Protein AF-A0A522EQI8-F1 (afdb_monomer_lite)

Secondary structure (DSSP, 8-state):
---HHHHTT-SEEEESSPPPHHHHHHHHHHHHTT-EEEEHHHHHHH---HHHHHHH------PPPPSEE-SSEEEEEE-SEEEEES--GGGSTTEEEEETTEEE--EEETTTEEEEEESSSEEEEEEE--HHHHHHHHHHHHHHHHHHHHHHHHHHHHHHHHTT-

Sequence (165 aa):
DISDVELNKFDAIILTKNPSQNDAIKLSSYEQSGGLIFTSETNERYNISLQSFISSLNGKYEPILAQERGRDSLSMDIKKGWTFLSETFPVYQGWTAKLNGKPVKILRADGIFTAVYATEDGKLGFEYKPTSFSIGLLISGLAFAISAGLLLYINKNKLAKFAYK

Structure (mmCIF, N/CA/C/O backbone):
data_AF-A0A522EQI8-F1
#
_entry.id   AF-A0A522EQI8-F1
#
loop_
_atom_site.group_PDB
_atom_site.id
_atom_site.type_symbol
_atom_site.label_atom_id
_atom_site.label_alt_id
_atom_site.label_comp_id
_atom_site.label_asym_id
_atom_site.label_entity_id
_atom_site.label_seq_id
_atom_site.pdbx_PDB_ins_code
_atom_site.Cartn_x
_atom_site.Cartn_y
_atom_site.Cartn_z
_atom_site.occupancy
_atom_site.B_iso_or_equiv
_atom_site.auth_seq_id
_atom_site.auth_comp_id
_atom_site.auth_asym_id
_atom_site.auth_atom_id
_atom_site.pdbx_PDB_model_num
ATOM 1 N N . ASP A 1 1 ? 20.930 -2.248 0.032 1.00 64.00 1 ASP A N 1
ATOM 2 C CA . ASP A 1 1 ? 20.877 -3.640 -0.425 1.00 64.00 1 ASP A CA 1
ATOM 3 C C . ASP A 1 1 ? 19.554 -3.833 -1.128 1.00 64.00 1 ASP A C 1
ATOM 5 O O . ASP A 1 1 ? 1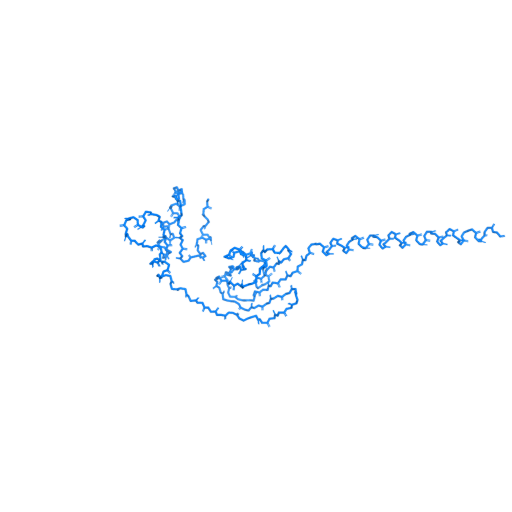8.507 -3.640 -0.514 1.00 64.00 1 ASP A O 1
ATOM 9 N N . ILE A 1 2 ? 19.615 -4.054 -2.434 1.00 72.62 2 ILE A N 1
ATOM 10 C CA . ILE A 1 2 ? 18.442 -4.230 -3.282 1.00 72.62 2 ILE A CA 1
ATOM 11 C C . ILE A 1 2 ? 18.033 -5.709 -3.231 1.00 72.62 2 ILE A C 1
ATOM 13 O O . ILE A 1 2 ? 18.860 -6.597 -3.431 1.00 72.62 2 ILE A O 1
ATOM 17 N N . SER A 1 3 ? 16.765 -5.996 -2.935 1.00 80.19 3 SER A N 1
ATOM 18 C CA . SER A 1 3 ? 16.245 -7.369 -2.905 1.00 80.19 3 SER A CA 1
ATOM 19 C C . SER A 1 3 ? 15.883 -7.854 -4.310 1.00 80.19 3 SER A C 1
ATOM 21 O O . SER A 1 3 ? 15.138 -7.175 -5.016 1.00 80.19 3 SER A O 1
ATOM 23 N N . ASP A 1 4 ? 16.308 -9.063 -4.688 1.00 78.06 4 ASP A N 1
ATOM 24 C CA . ASP A 1 4 ? 15.947 -9.680 -5.978 1.00 78.06 4 ASP A CA 1
ATOM 25 C C . ASP A 1 4 ? 14.426 -9.862 -6.118 1.00 78.06 4 ASP A C 1
ATOM 27 O O . ASP A 1 4 ? 13.841 -9.678 -7.184 1.00 78.06 4 ASP A O 1
ATOM 31 N N . VAL A 1 5 ? 13.749 -10.151 -5.001 1.00 81.12 5 VAL A N 1
ATOM 32 C CA . VAL A 1 5 ? 12.284 -10.278 -4.941 1.00 81.12 5 VAL A CA 1
ATOM 33 C C . VAL A 1 5 ? 11.596 -8.935 -5.192 1.00 81.12 5 VAL A C 1
ATOM 35 O O . VAL A 1 5 ? 10.449 -8.899 -5.634 1.00 81.12 5 VAL A O 1
ATOM 38 N N . GLU A 1 6 ? 12.263 -7.826 -4.882 1.00 84.94 6 GLU A N 1
ATOM 39 C CA . GLU A 1 6 ? 11.747 -6.481 -5.119 1.00 84.94 6 GLU A CA 1
ATOM 40 C C . GLU A 1 6 ? 12.000 -6.017 -6.555 1.00 84.94 6 GLU A C 1
ATOM 42 O O . GLU A 1 6 ? 11.086 -5.463 -7.159 1.00 84.94 6 GLU A O 1
ATOM 47 N N . LEU A 1 7 ? 13.170 -6.333 -7.123 1.00 87.00 7 LEU A N 1
ATOM 48 C CA . LEU A 1 7 ? 13.502 -6.074 -8.530 1.00 87.00 7 LEU A CA 1
ATOM 49 C C . LEU A 1 7 ? 12.473 -6.691 -9.482 1.00 87.00 7 LEU A C 1
ATOM 51 O O . LEU A 1 7 ? 11.958 -6.015 -10.367 1.00 87.00 7 LEU A O 1
ATOM 55 N N . ASN A 1 8 ? 12.082 -7.940 -9.226 1.00 86.31 8 ASN A N 1
ATOM 56 C CA . ASN A 1 8 ? 11.129 -8.683 -10.056 1.00 86.31 8 ASN A CA 1
ATOM 57 C C . ASN A 1 8 ? 9.690 -8.126 -10.045 1.00 86.31 8 ASN A C 1
ATOM 59 O O . ASN A 1 8 ? 8.807 -8.702 -10.678 1.00 86.31 8 ASN A O 1
ATOM 63 N N . LYS A 1 9 ? 9.420 -7.047 -9.299 1.00 89.44 9 LYS A N 1
ATOM 64 C CA . LYS A 1 9 ? 8.114 -6.366 -9.282 1.00 89.44 9 LYS A CA 1
ATOM 65 C C . LYS A 1 9 ? 8.008 -5.245 -10.311 1.00 89.44 9 LYS A C 1
ATOM 67 O O . LYS A 1 9 ? 6.935 -4.654 -10.429 1.00 89.44 9 LYS A O 1
ATOM 72 N N . PHE A 1 10 ? 9.104 -4.906 -10.981 1.00 89.38 10 PHE A N 1
ATOM 73 C CA . PHE A 1 10 ? 9.186 -3.766 -11.881 1.00 89.38 10 PHE A CA 1
ATOM 74 C C . PHE A 1 10 ? 9.756 -4.202 -13.227 1.00 89.38 10 PHE A C 1
ATOM 76 O O . PHE A 1 10 ? 10.711 -4.972 -13.273 1.00 89.38 10 PHE A O 1
ATOM 83 N N . ASP A 1 11 ? 9.205 -3.663 -14.311 1.00 87.44 11 ASP A N 1
ATOM 84 C CA . ASP A 1 11 ? 9.731 -3.867 -15.669 1.00 87.44 11 ASP A CA 1
ATOM 85 C C . ASP A 1 11 ? 10.897 -2.918 -15.981 1.00 87.44 11 ASP A C 1
ATOM 87 O O . ASP A 1 11 ? 11.704 -3.175 -16.873 1.00 87.44 11 ASP A O 1
ATOM 91 N N . ALA A 1 12 ? 10.985 -1.810 -15.237 1.00 89.38 12 ALA A N 1
ATOM 92 C CA . ALA A 1 12 ? 12.008 -0.795 -15.405 1.00 89.38 12 ALA A CA 1
ATOM 93 C C . ALA A 1 12 ? 12.439 -0.169 -14.075 1.00 89.38 12 ALA A C 1
ATOM 95 O O . ALA A 1 12 ? 11.627 0.032 -13.168 1.00 89.38 12 ALA A O 1
ATOM 96 N N . ILE A 1 13 ? 13.716 0.202 -13.987 1.00 89.56 13 ILE A N 1
ATOM 97 C CA . ILE A 1 13 ? 14.338 0.823 -12.817 1.00 89.56 13 ILE A CA 1
ATOM 98 C C . ILE A 1 13 ? 15.139 2.042 -13.251 1.00 89.56 13 ILE A C 1
ATOM 100 O O . ILE A 1 13 ? 15.891 2.001 -14.220 1.00 89.56 13 ILE A O 1
ATOM 104 N N . ILE A 1 14 ? 15.013 3.127 -12.490 1.00 88.56 14 ILE A N 1
ATOM 105 C CA . ILE A 1 14 ? 15.787 4.352 -12.684 1.00 88.56 14 ILE A CA 1
ATOM 106 C C . ILE A 1 14 ? 16.773 4.489 -11.525 1.00 88.56 14 ILE A C 1
ATOM 108 O O . ILE A 1 14 ? 16.372 4.622 -10.367 1.00 88.56 14 ILE A O 1
ATOM 112 N N . LEU A 1 15 ? 18.067 4.478 -11.834 1.00 88.06 15 LEU A N 1
ATOM 113 C CA . LEU A 1 15 ? 19.139 4.672 -10.866 1.00 88.06 15 LEU A CA 1
ATOM 114 C C . LEU A 1 15 ? 19.573 6.137 -10.863 1.00 88.06 15 LEU A C 1
ATOM 116 O O . LEU A 1 15 ? 20.073 6.666 -11.853 1.00 88.06 15 LEU A O 1
ATOM 120 N N . THR A 1 16 ? 19.408 6.789 -9.715 1.00 81.88 16 THR A N 1
ATOM 121 C CA . THR A 1 16 ? 19.850 8.175 -9.483 1.00 81.88 16 THR A CA 1
ATOM 122 C C . THR A 1 16 ? 21.228 8.259 -8.827 1.00 81.88 16 THR A C 1
ATOM 124 O O . THR A 1 16 ? 21.763 9.350 -8.640 1.00 81.88 16 THR A O 1
ATOM 127 N N . LYS A 1 17 ? 21.799 7.111 -8.445 1.00 82.38 17 LYS A N 1
ATOM 128 C CA . LYS A 1 17 ? 23.119 6.963 -7.827 1.00 82.38 17 LYS A CA 1
ATOM 129 C C . LYS A 1 17 ? 23.784 5.692 -8.336 1.00 82.38 17 LYS A C 1
ATOM 131 O O . LYS A 1 17 ? 23.091 4.737 -8.688 1.00 82.38 17 LYS A O 1
ATOM 136 N N . ASN A 1 18 ? 25.113 5.663 -8.285 1.00 82.94 18 ASN A N 1
ATOM 137 C CA . ASN A 1 18 ? 25.870 4.477 -8.666 1.00 82.94 18 ASN A CA 1
ATOM 138 C C . ASN A 1 18 ? 25.668 3.352 -7.634 1.00 82.94 18 ASN A C 1
ATOM 140 O O . ASN A 1 18 ? 25.814 3.598 -6.431 1.00 82.94 18 ASN A O 1
ATOM 144 N N . PRO A 1 19 ? 25.302 2.137 -8.080 1.00 84.81 19 PRO A N 1
ATOM 145 C CA . PRO A 1 19 ? 25.068 1.005 -7.193 1.00 84.81 19 PRO A CA 1
ATOM 146 C C . PRO A 1 19 ? 26.376 0.488 -6.579 1.00 84.81 19 PRO A C 1
ATOM 148 O O . PRO A 1 19 ? 27.462 0.671 -7.130 1.00 84.81 19 PRO A O 1
ATOM 151 N N . SER A 1 20 ? 26.271 -0.191 -5.433 1.00 87.69 20 SER A N 1
ATOM 152 C CA . SER A 1 20 ? 27.404 -0.926 -4.858 1.00 87.69 20 SER A CA 1
ATOM 153 C C . SER A 1 20 ? 27.804 -2.105 -5.755 1.00 87.69 20 SER A C 1
ATOM 155 O O . SER A 1 20 ? 27.018 -2.541 -6.592 1.00 87.69 20 SER A O 1
ATOM 157 N N . GLN A 1 21 ? 28.996 -2.678 -5.561 1.00 84.44 21 GLN A N 1
ATOM 158 C CA . GLN A 1 21 ? 29.451 -3.828 -6.357 1.00 84.44 21 GLN A CA 1
ATOM 159 C C . GLN A 1 21 ? 28.493 -5.031 -6.259 1.00 84.44 21 GLN A C 1
ATOM 161 O O . GLN A 1 21 ? 28.226 -5.688 -7.262 1.00 84.44 21 GLN A O 1
ATOM 166 N N . ASN A 1 22 ? 27.917 -5.275 -5.078 1.00 85.69 22 ASN A N 1
ATOM 167 C CA . ASN A 1 22 ? 26.933 -6.342 -4.878 1.00 85.69 22 ASN A CA 1
ATOM 168 C C . ASN A 1 22 ? 25.601 -6.034 -5.577 1.00 85.69 22 ASN A C 1
ATOM 170 O O . ASN A 1 22 ? 25.021 -6.912 -6.210 1.00 85.69 22 ASN A O 1
ATOM 174 N N . ASP A 1 23 ? 25.129 -4.787 -5.497 1.00 87.94 23 ASP A N 1
ATOM 175 C CA . ASP A 1 23 ? 23.900 -4.367 -6.178 1.00 87.94 23 ASP A CA 1
ATOM 176 C C . ASP A 1 23 ? 24.084 -4.364 -7.710 1.00 87.94 23 ASP A C 1
ATOM 178 O O . ASP A 1 23 ? 23.164 -4.718 -8.438 1.00 87.94 23 ASP A O 1
ATOM 182 N N . ALA A 1 24 ? 25.280 -4.042 -8.215 1.00 86.19 24 ALA A N 1
ATOM 183 C CA . ALA A 1 24 ? 25.603 -4.050 -9.644 1.00 86.19 24 ALA A CA 1
ATOM 184 C C . ALA A 1 24 ? 25.520 -5.455 -10.264 1.00 86.19 24 ALA A C 1
ATOM 186 O O . ALA A 1 24 ? 25.066 -5.600 -11.400 1.00 86.19 24 ALA A O 1
ATOM 187 N N . ILE A 1 25 ? 25.901 -6.494 -9.511 1.00 87.56 25 ILE A N 1
ATOM 188 C CA . ILE A 1 25 ? 25.755 -7.893 -9.944 1.00 87.56 25 ILE A CA 1
ATOM 189 C C . ILE A 1 25 ? 24.267 -8.251 -10.072 1.00 87.56 25 ILE A C 1
ATOM 191 O O . ILE A 1 25 ? 23.854 -8.816 -11.084 1.00 87.56 25 ILE A O 1
ATOM 195 N N . LYS A 1 26 ? 23.445 -7.869 -9.086 1.00 90.00 26 LYS A N 1
ATOM 196 C CA . LYS A 1 26 ? 21.990 -8.100 -9.111 1.00 90.00 26 LYS A CA 1
ATOM 197 C C . LYS A 1 26 ? 21.311 -7.358 -10.261 1.00 90.00 26 LYS A C 1
ATOM 199 O O . LYS A 1 26 ? 20.500 -7.934 -10.977 1.00 90.00 26 LYS A O 1
ATOM 204 N N . LEU A 1 27 ? 21.687 -6.100 -10.478 1.00 89.31 27 LEU A N 1
ATOM 205 C CA . LEU A 1 27 ? 21.179 -5.274 -11.573 1.00 89.31 27 LEU A CA 1
ATOM 206 C C . LEU A 1 27 ? 21.568 -5.846 -12.942 1.00 89.31 27 LEU A C 1
ATOM 208 O O . LEU A 1 27 ? 20.720 -5.917 -13.823 1.00 89.31 27 LEU A O 1
ATOM 212 N N . SER A 1 28 ? 22.795 -6.352 -13.094 1.00 86.94 28 SER A N 1
ATOM 213 C CA . SER A 1 28 ? 23.210 -7.069 -14.310 1.00 86.94 28 SER A CA 1
ATOM 214 C C . SER A 1 28 ? 22.346 -8.311 -14.560 1.00 86.94 28 SER A C 1
ATOM 216 O O . SER A 1 28 ? 21.932 -8.565 -15.686 1.00 86.94 28 SER A O 1
ATOM 218 N N . SER A 1 29 ? 22.035 -9.081 -13.510 1.00 88.44 29 SER A N 1
ATOM 219 C CA . SER A 1 29 ? 21.145 -10.244 -13.621 1.00 88.44 29 SER A CA 1
ATOM 220 C C . SER A 1 29 ? 19.708 -9.856 -13.984 1.00 88.44 29 SER A C 1
ATOM 222 O O . SER A 1 29 ? 19.045 -10.601 -14.700 1.00 88.44 29 SER A O 1
ATOM 224 N N . TYR A 1 30 ? 19.223 -8.721 -13.481 1.00 90.44 30 TYR A N 1
ATOM 225 C CA . TYR A 1 30 ? 17.901 -8.178 -13.794 1.00 90.44 30 TYR A CA 1
ATOM 226 C C . TYR A 1 30 ? 17.815 -7.675 -15.243 1.00 90.44 30 TYR A C 1
ATOM 228 O O . TYR A 1 30 ? 16.834 -7.934 -15.932 1.00 90.44 30 TYR A O 1
ATOM 236 N N . GLU A 1 31 ? 18.863 -7.021 -15.745 1.00 89.19 31 GLU A N 1
ATOM 237 C CA . GLU A 1 31 ? 18.939 -6.610 -17.150 1.00 89.19 31 GLU A CA 1
ATOM 238 C C . GLU A 1 31 ? 18.944 -7.829 -18.088 1.00 89.19 31 GLU A C 1
ATOM 240 O O . GLU A 1 31 ? 18.210 -7.877 -19.074 1.00 89.19 31 GLU A O 1
ATOM 245 N N . GLN A 1 32 ? 19.697 -8.876 -17.734 1.00 88.06 32 GLN A N 1
ATOM 246 C CA . GLN A 1 32 ? 19.741 -10.129 -18.496 1.00 88.06 32 GLN A CA 1
ATOM 247 C C . GLN A 1 32 ? 18.407 -10.887 -18.520 1.00 88.06 32 GLN A C 1
ATOM 249 O O . GLN A 1 32 ? 18.136 -11.599 -19.486 1.00 88.06 32 GLN A O 1
ATOM 254 N N . SER A 1 33 ? 17.568 -10.749 -17.489 1.00 87.69 33 SER A N 1
ATOM 255 C CA . SER A 1 33 ? 16.225 -11.343 -17.473 1.00 87.69 33 SER A CA 1
ATOM 256 C C . SER A 1 33 ? 15.183 -10.517 -18.239 1.00 87.69 33 SER A C 1
ATOM 258 O O . SER A 1 33 ? 14.017 -10.913 -18.289 1.00 87.69 33 SER A O 1
ATOM 260 N N . GLY A 1 34 ? 15.596 -9.413 -18.873 1.00 86.00 34 GLY A N 1
ATOM 261 C CA . GLY A 1 34 ? 14.748 -8.540 -19.684 1.00 86.00 34 GLY A CA 1
ATOM 262 C C . GLY A 1 34 ? 14.264 -7.280 -18.966 1.00 86.00 34 GLY A C 1
ATOM 263 O O . GLY A 1 34 ? 13.460 -6.541 -19.532 1.00 86.00 34 GLY A O 1
ATOM 264 N N . GLY A 1 35 ? 14.729 -7.026 -17.741 1.00 88.00 35 GLY A N 1
ATOM 265 C CA . GLY A 1 35 ? 14.456 -5.791 -17.017 1.00 88.00 35 GLY A CA 1
ATOM 266 C C . GLY A 1 35 ? 15.173 -4.589 -17.633 1.00 88.00 35 GLY A C 1
ATOM 267 O O . GLY A 1 35 ? 16.291 -4.694 -18.133 1.00 88.00 35 GLY A O 1
ATOM 268 N N . LEU A 1 36 ? 14.541 -3.420 -17.592 1.00 88.25 36 LEU A N 1
ATOM 269 C CA . LEU A 1 36 ? 15.107 -2.195 -18.154 1.00 88.25 36 LEU A CA 1
ATOM 270 C C . LEU A 1 36 ? 15.763 -1.350 -17.062 1.00 88.25 36 LEU A C 1
ATOM 272 O O . LEU A 1 36 ? 15.162 -1.088 -16.022 1.00 88.25 36 LEU A O 1
ATOM 276 N N . ILE A 1 37 ? 16.981 -0.867 -17.297 1.00 88.12 37 ILE A N 1
ATOM 277 C CA . ILE A 1 37 ? 17.680 0.008 -16.350 1.00 88.12 37 ILE A CA 1
ATOM 278 C C . ILE A 1 37 ? 18.025 1.324 -17.038 1.00 88.12 37 ILE A C 1
ATOM 280 O O . ILE A 1 37 ? 18.679 1.348 -18.076 1.00 88.12 37 ILE A O 1
ATOM 284 N N . PHE A 1 38 ? 17.622 2.431 -16.422 1.00 86.12 38 PHE A N 1
ATOM 285 C CA . PHE A 1 38 ? 18.036 3.772 -16.808 1.00 86.12 38 PHE A CA 1
ATOM 286 C C . PHE A 1 38 ? 19.011 4.337 -15.774 1.00 86.12 38 PHE A C 1
ATOM 288 O O . PHE A 1 38 ? 18.722 4.349 -14.575 1.00 86.12 38 PHE A O 1
ATOM 295 N N . THR A 1 39 ? 20.154 4.844 -16.231 1.00 82.50 39 THR A N 1
ATOM 296 C CA . THR A 1 39 ? 21.190 5.468 -15.389 1.00 82.50 39 THR A CA 1
ATOM 297 C C . THR A 1 39 ? 21.638 6.809 -15.974 1.00 82.50 39 THR A C 1
ATOM 299 O O . THR A 1 39 ? 21.481 7.061 -17.171 1.00 82.50 39 THR A O 1
ATOM 302 N N . SER A 1 40 ? 22.253 7.679 -15.166 1.00 71.06 40 SER A N 1
ATOM 303 C CA . SER A 1 40 ? 22.850 8.921 -15.691 1.00 71.06 40 SER A CA 1
ATOM 304 C C . SER A 1 40 ? 23.919 8.647 -16.758 1.00 71.06 40 SER A C 1
ATOM 306 O O . SER A 1 40 ? 23.989 9.365 -17.749 1.00 71.06 40 SER A O 1
ATOM 308 N N . GLU A 1 41 ? 24.680 7.558 -16.615 1.00 67.31 41 GLU A N 1
ATOM 309 C CA . GLU A 1 41 ? 25.686 7.131 -17.595 1.00 67.31 41 GLU A CA 1
ATOM 310 C C . GLU A 1 41 ? 25.059 6.660 -18.916 1.00 67.31 41 GLU A C 1
ATOM 312 O O . GLU A 1 41 ? 25.636 6.877 -19.980 1.00 67.31 41 GLU A O 1
ATOM 317 N N . THR A 1 42 ? 23.868 6.045 -18.890 1.00 60.59 42 THR A N 1
ATOM 318 C CA . THR A 1 42 ? 23.162 5.664 -20.128 1.00 60.59 42 THR A CA 1
ATOM 319 C C . THR A 1 42 ? 22.692 6.872 -20.935 1.00 60.59 42 THR A C 1
ATOM 321 O O . THR A 1 42 ? 22.760 6.838 -22.163 1.00 60.59 42 THR A O 1
ATOM 324 N N . ASN A 1 43 ? 22.288 7.956 -20.265 1.00 59.38 43 ASN A N 1
ATOM 325 C CA . ASN A 1 43 ? 21.950 9.214 -20.926 1.00 59.38 43 ASN A CA 1
ATOM 326 C C . ASN A 1 43 ? 23.181 9.798 -21.642 1.00 59.38 43 ASN A C 1
ATOM 328 O O . ASN A 1 43 ? 23.112 10.137 -22.817 1.00 59.38 43 ASN A O 1
ATOM 332 N N . GLU A 1 44 ? 24.337 9.824 -20.976 1.00 63.12 44 GLU A N 1
ATOM 333 C CA . GLU A 1 44 ? 25.576 10.347 -21.566 1.00 63.12 44 GLU A CA 1
ATOM 334 C C . GLU A 1 44 ? 26.137 9.454 -22.683 1.00 63.12 44 GLU A C 1
ATOM 336 O O . GLU A 1 44 ? 26.623 9.957 -23.695 1.00 63.12 44 GLU A O 1
ATOM 341 N N . ARG A 1 45 ? 26.054 8.126 -22.530 1.00 60.00 45 ARG A N 1
ATOM 342 C CA . ARG A 1 45 ? 26.623 7.161 -23.483 1.00 60.00 45 ARG A CA 1
ATOM 343 C C . ARG A 1 45 ? 25.770 6.971 -24.736 1.00 60.00 45 ARG A C 1
ATOM 345 O O . ARG A 1 45 ? 26.324 6.786 -25.816 1.00 60.00 45 ARG A O 1
ATOM 352 N N . TYR A 1 46 ? 24.445 6.974 -24.595 1.00 64.88 46 TYR A N 1
ATOM 353 C CA . TYR A 1 46 ? 23.523 6.633 -25.683 1.00 64.88 46 TYR A CA 1
ATOM 354 C C . TYR A 1 46 ? 22.621 7.795 -26.115 1.00 64.88 46 TYR A C 1
ATOM 356 O O . TYR A 1 46 ? 21.825 7.620 -27.036 1.00 64.88 46 TYR A O 1
ATOM 364 N N . ASN A 1 47 ? 22.733 8.972 -25.482 1.00 68.56 47 ASN A N 1
ATOM 365 C CA . ASN A 1 47 ? 21.863 10.132 -25.717 1.00 68.56 47 ASN A CA 1
ATOM 366 C C . ASN A 1 47 ? 20.364 9.780 -25.619 1.00 68.56 47 ASN A C 1
ATOM 368 O O . ASN A 1 47 ? 19.520 10.313 -26.343 1.00 68.56 47 ASN A O 1
ATOM 372 N N . ILE A 1 48 ? 20.035 8.821 -24.749 1.00 73.31 48 ILE A N 1
ATOM 373 C CA . ILE A 1 48 ? 18.662 8.392 -24.492 1.00 73.31 48 ILE A CA 1
ATOM 374 C C . ILE A 1 48 ? 18.112 9.299 -23.399 1.00 73.31 48 ILE A C 1
ATOM 376 O O . ILE A 1 48 ? 18.519 9.222 -22.239 1.00 73.31 48 ILE A O 1
ATOM 380 N N . SER A 1 49 ? 17.160 10.156 -23.765 1.00 80.94 49 SER A N 1
ATOM 381 C CA . SER A 1 49 ? 16.464 10.991 -22.791 1.00 80.94 49 SER A CA 1
ATOM 382 C C . SER A 1 49 ? 15.563 10.139 -21.900 1.00 80.94 49 SER A C 1
ATOM 384 O O . SER A 1 49 ? 14.967 9.155 -22.349 1.00 80.94 49 SER A O 1
ATOM 386 N N . LEU A 1 50 ? 15.380 10.559 -20.647 1.00 78.12 50 LEU A N 1
ATOM 387 C CA . LEU A 1 50 ? 14.448 9.899 -19.730 1.00 78.12 50 LEU A CA 1
ATOM 388 C C . LEU A 1 50 ? 13.025 9.842 -20.313 1.00 78.12 50 LEU A C 1
ATOM 390 O O . LEU A 1 50 ? 12.313 8.865 -20.113 1.00 78.12 50 LEU A O 1
ATOM 394 N N . GLN A 1 51 ? 12.619 10.858 -21.079 1.00 80.44 51 GLN A N 1
ATOM 395 C CA . GLN A 1 51 ? 11.312 10.879 -21.737 1.00 80.44 51 GLN A CA 1
ATOM 396 C C . GLN A 1 51 ? 11.189 9.775 -22.789 1.00 80.44 51 GLN A C 1
ATOM 398 O O . GLN A 1 51 ? 10.154 9.115 -22.856 1.00 80.44 51 GLN A O 1
ATOM 403 N N . SER A 1 52 ? 12.236 9.546 -23.586 1.00 80.38 52 SER A N 1
ATOM 404 C CA . SER A 1 52 ? 12.243 8.471 -24.585 1.00 80.38 52 SER A CA 1
ATOM 405 C C . SER A 1 52 ? 12.224 7.086 -23.934 1.00 80.38 52 SER A C 1
ATOM 407 O O . SER A 1 52 ? 11.476 6.220 -24.378 1.00 80.38 52 SER A O 1
ATOM 409 N N . PHE A 1 53 ? 12.954 6.916 -22.826 1.00 83.94 53 PHE A N 1
ATOM 410 C CA . PHE A 1 53 ? 12.923 5.701 -22.016 1.00 83.94 53 PHE A CA 1
ATOM 411 C C . PHE A 1 53 ? 11.532 5.443 -21.428 1.00 83.94 53 PHE A C 1
ATOM 413 O O . PHE A 1 53 ? 10.993 4.359 -21.585 1.00 83.94 53 PHE A O 1
ATOM 420 N N . ILE A 1 54 ? 10.900 6.443 -20.809 1.00 82.44 54 ILE A N 1
ATOM 421 C CA . ILE A 1 54 ? 9.540 6.289 -20.270 1.00 82.44 54 ILE A CA 1
ATOM 422 C C . ILE A 1 54 ? 8.540 5.984 -21.394 1.00 82.44 54 ILE A C 1
ATOM 424 O O . ILE A 1 54 ? 7.635 5.180 -21.204 1.00 82.44 54 ILE A O 1
ATOM 428 N N . SER A 1 55 ? 8.723 6.575 -22.576 1.00 81.56 55 SER A N 1
ATOM 429 C CA . SER A 1 55 ? 7.849 6.340 -23.733 1.00 81.56 55 SER A CA 1
ATOM 430 C C . SER A 1 55 ? 7.992 4.937 -24.331 1.00 81.56 55 SER A C 1
ATOM 432 O O . SER A 1 55 ? 7.080 4.489 -25.021 1.00 81.56 55 SER A O 1
ATOM 434 N N . SER A 1 56 ? 9.109 4.236 -24.094 1.00 81.75 56 SER A N 1
ATOM 435 C CA . SER A 1 56 ? 9.263 2.835 -24.508 1.00 81.75 56 SER A CA 1
ATOM 436 C C . SER A 1 56 ? 8.582 1.857 -23.546 1.00 81.75 56 SER A C 1
ATOM 438 O O . SER A 1 56 ? 8.356 0.698 -23.908 1.00 81.75 56 SER A O 1
ATOM 440 N N . LEU A 1 57 ? 8.210 2.314 -22.344 1.00 83.69 57 LEU A N 1
ATOM 441 C CA . LEU A 1 57 ? 7.454 1.520 -21.385 1.00 83.69 57 LEU A CA 1
ATOM 442 C C . LEU A 1 57 ? 6.004 1.395 -21.866 1.00 83.69 57 LEU A C 1
ATOM 444 O O . LEU A 1 57 ? 5.164 2.267 -21.649 1.00 83.69 57 LEU A O 1
ATOM 448 N N . ASN A 1 58 ? 5.698 0.272 -22.512 1.00 71.50 58 ASN A N 1
ATOM 449 C CA . ASN A 1 58 ? 4.340 -0.085 -22.918 1.00 71.50 58 ASN A CA 1
ATOM 450 C C . ASN A 1 58 ? 3.530 -0.596 -21.716 1.00 71.50 58 ASN A C 1
ATOM 452 O O . ASN A 1 58 ? 3.265 -1.792 -21.584 1.00 71.50 58 ASN A O 1
ATOM 456 N N . GLY A 1 59 ? 3.127 0.318 -20.836 1.00 71.75 59 GLY A N 1
ATOM 457 C CA . GLY A 1 59 ? 2.189 0.021 -19.758 1.00 71.75 59 GLY A CA 1
ATOM 458 C C . GLY A 1 59 ? 0.777 -0.192 -20.305 1.00 71.75 59 GLY A C 1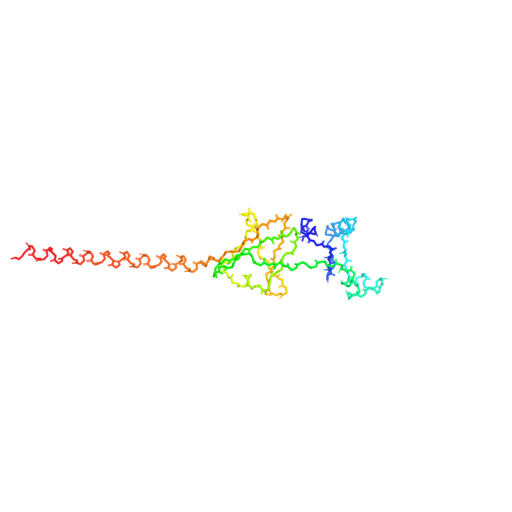
ATOM 459 O O . GLY A 1 59 ? 0.206 0.698 -20.934 1.00 71.75 59 GLY A O 1
ATOM 460 N N . LYS A 1 60 ? 0.187 -1.363 -20.053 1.00 79.00 60 LYS A N 1
ATOM 461 C CA . LYS A 1 60 ? -1.255 -1.571 -20.231 1.00 79.00 60 LYS A CA 1
ATOM 462 C C . LYS A 1 60 ? -1.954 -1.227 -18.924 1.00 79.00 60 LYS A C 1
ATOM 464 O O . LYS A 1 60 ? -1.641 -1.807 -17.889 1.00 79.00 60 LYS A O 1
ATOM 469 N N . TYR A 1 61 ? -2.901 -0.300 -18.986 1.00 82.38 61 TYR A N 1
ATOM 470 C CA . TYR A 1 61 ? -3.738 0.056 -17.848 1.00 82.38 61 TYR A CA 1
ATOM 471 C C . TYR A 1 61 ? -5.128 -0.520 -18.062 1.00 82.38 61 TYR A C 1
ATOM 473 O O . TYR A 1 61 ? -5.788 -0.212 -19.054 1.00 82.38 61 TYR A O 1
ATOM 481 N N . GLU A 1 62 ? -5.566 -1.346 -17.122 1.00 87.81 62 GLU A N 1
ATOM 482 C CA . GLU A 1 62 ? -6.927 -1.864 -17.095 1.00 87.81 62 GLU A CA 1
ATOM 483 C C . GLU A 1 62 ? -7.686 -1.158 -15.968 1.00 87.81 62 GLU A C 1
ATOM 485 O O . GLU A 1 62 ? -7.240 -1.198 -14.817 1.00 87.81 62 GLU A O 1
ATOM 490 N N . PRO A 1 63 ? -8.799 -0.460 -16.263 1.00 88.38 63 PRO A N 1
ATOM 491 C CA . PRO A 1 63 ? -9.595 0.159 -15.219 1.00 88.38 63 PRO A CA 1
ATOM 492 C C . PRO A 1 63 ? -10.219 -0.930 -14.347 1.00 88.38 63 PRO A C 1
ATOM 494 O O . PRO A 1 63 ? -10.871 -1.848 -14.844 1.00 88.38 63 PRO A O 1
ATOM 497 N N . ILE A 1 64 ? -10.043 -0.804 -13.035 1.00 88.75 64 ILE A N 1
ATOM 498 C CA . ILE A 1 64 ? -10.623 -1.721 -12.056 1.00 88.75 64 ILE A CA 1
ATOM 499 C C . ILE A 1 64 ? -11.844 -1.044 -11.443 1.00 88.75 64 ILE A C 1
ATOM 501 O O . ILE A 1 64 ? -11.784 0.109 -11.010 1.00 88.75 64 ILE A O 1
ATOM 505 N N . LEU A 1 65 ? -12.958 -1.770 -11.401 1.00 86.88 65 LEU A N 1
ATOM 506 C CA . LEU A 1 65 ? -14.173 -1.321 -10.734 1.00 86.88 65 LEU A CA 1
ATOM 507 C C . LEU A 1 65 ? -14.253 -1.938 -9.340 1.00 86.88 65 LEU A C 1
ATOM 509 O O . LEU A 1 65 ? -14.033 -3.136 -9.153 1.00 86.88 65 LEU A O 1
ATOM 513 N N . ALA A 1 66 ? -14.599 -1.108 -8.359 1.00 85.75 66 ALA A N 1
ATOM 514 C CA . ALA A 1 66 ? -14.920 -1.583 -7.024 1.00 85.75 66 ALA A CA 1
ATOM 515 C C . ALA A 1 66 ? -16.178 -2.459 -7.078 1.00 85.75 66 ALA A C 1
ATOM 517 O O . ALA A 1 66 ? -17.196 -2.044 -7.632 1.00 85.75 66 ALA A O 1
ATOM 518 N N . GLN A 1 67 ? -16.107 -3.647 -6.484 1.00 86.81 67 GLN A N 1
ATOM 519 C CA . GLN A 1 67 ? -17.245 -4.563 -6.404 1.00 86.81 67 GLN A CA 1
ATOM 520 C C . GLN A 1 67 ? -18.101 -4.266 -5.181 1.00 86.81 67 GLN A C 1
ATOM 522 O O . GLN A 1 67 ? -19.322 -4.202 -5.276 1.00 86.81 67 GLN A O 1
ATOM 527 N N . GLU A 1 68 ? -17.458 -4.040 -4.034 1.00 88.00 68 GLU A N 1
ATOM 528 C CA . GLU A 1 68 ? -18.141 -3.681 -2.796 1.00 88.00 68 GLU A CA 1
ATOM 529 C C . GLU A 1 68 ? -17.470 -2.448 -2.201 1.00 88.00 68 GLU A C 1
ATOM 531 O O . GLU A 1 68 ? -16.253 -2.410 -2.009 1.00 88.00 68 GLU A O 1
ATOM 536 N N . ARG A 1 69 ? -18.273 -1.429 -1.894 1.00 89.56 69 ARG A N 1
ATOM 537 C CA . ARG A 1 69 ? -17.813 -0.206 -1.237 1.00 89.56 69 ARG A CA 1
ATOM 538 C C . ARG A 1 69 ? -18.676 0.053 -0.010 1.00 89.56 69 ARG A C 1
ATOM 540 O O . ARG A 1 69 ? -19.820 0.487 -0.124 1.00 89.56 69 ARG A O 1
ATOM 547 N N . GLY A 1 70 ? -18.116 -0.241 1.155 1.00 89.69 70 GLY A N 1
ATOM 548 C CA . GLY A 1 70 ? -18.662 0.132 2.450 1.00 89.69 70 GLY A CA 1
ATOM 549 C C . GLY A 1 70 ? -18.148 1.497 2.906 1.00 89.69 70 GLY A C 1
ATOM 550 O O . GLY A 1 70 ? -17.396 2.180 2.210 1.00 89.69 70 GLY A O 1
ATOM 551 N N . ARG A 1 71 ? -18.545 1.900 4.117 1.00 87.00 71 ARG A N 1
ATOM 552 C CA . ARG A 1 71 ? -18.018 3.117 4.759 1.00 87.00 71 ARG A CA 1
ATOM 553 C C . ARG A 1 71 ? -16.555 2.947 5.186 1.00 87.00 71 ARG A C 1
ATOM 555 O O . ARG A 1 71 ? -15.789 3.900 5.159 1.00 87.00 71 ARG A O 1
ATOM 562 N N . ASP A 1 72 ? -16.206 1.743 5.610 1.00 92.25 72 ASP A N 1
ATO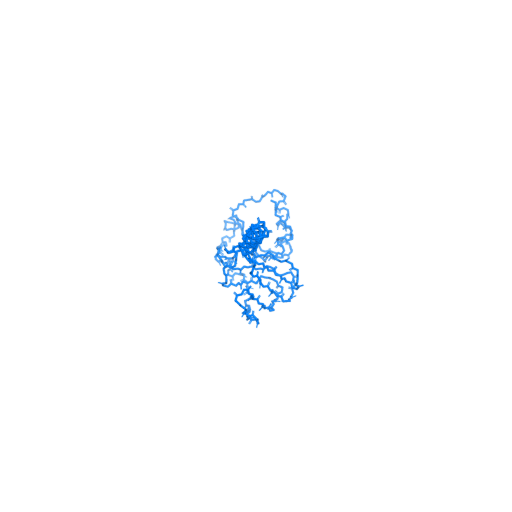M 563 C CA . ASP A 1 72 ? -14.945 1.342 6.235 1.00 92.25 72 ASP A CA 1
ATOM 564 C C . ASP A 1 72 ? -14.266 0.187 5.486 1.00 92.25 72 ASP A C 1
ATOM 566 O O . ASP A 1 72 ? -13.272 -0.365 5.951 1.00 92.25 72 ASP A O 1
ATOM 570 N N . SER A 1 73 ? -14.804 -0.198 4.330 1.00 94.56 73 SER A N 1
ATOM 571 C CA . SER A 1 73 ? -14.337 -1.342 3.558 1.00 94.56 73 SER A CA 1
ATOM 572 C C . SER A 1 73 ? -14.445 -1.094 2.060 1.00 94.56 73 SER A C 1
ATOM 574 O O . SER A 1 73 ? -15.341 -0.396 1.582 1.00 94.56 73 SER A O 1
ATOM 576 N N . LEU A 1 74 ? -13.512 -1.669 1.309 1.00 95.56 74 LEU A N 1
ATOM 577 C CA . LEU A 1 74 ? -13.486 -1.617 -0.149 1.00 95.56 74 LEU A CA 1
ATOM 578 C C . LEU A 1 74 ? -12.990 -2.961 -0.670 1.00 95.56 74 LEU A C 1
ATOM 580 O O . LEU A 1 74 ? -11.958 -3.441 -0.208 1.00 95.56 74 LEU A O 1
ATOM 584 N N . SER A 1 75 ? -13.690 -3.565 -1.623 1.00 96.12 75 SER A N 1
ATOM 585 C CA . SER A 1 75 ? -13.279 -4.831 -2.225 1.00 96.12 75 SER A CA 1
ATOM 586 C C . SER A 1 75 ? -13.374 -4.793 -3.749 1.00 96.12 75 SER A C 1
ATOM 588 O O . SER A 1 75 ? -14.256 -4.149 -4.326 1.00 96.12 75 SER A O 1
ATOM 590 N N . MET A 1 76 ? -12.421 -5.448 -4.407 1.00 96.06 76 MET A N 1
ATOM 591 C CA . MET A 1 76 ? -12.340 -5.536 -5.863 1.00 96.06 76 MET A CA 1
ATOM 592 C C . MET A 1 76 ? -11.544 -6.773 -6.280 1.00 96.06 76 MET A C 1
ATOM 594 O O . MET A 1 76 ? -10.639 -7.198 -5.558 1.00 96.06 76 MET A O 1
ATOM 598 N N . ASP A 1 77 ? -11.849 -7.315 -7.455 1.00 96.12 77 ASP A N 1
ATOM 599 C CA . ASP A 1 77 ? -10.978 -8.296 -8.097 1.00 96.12 77 ASP A CA 1
ATOM 600 C C . ASP A 1 77 ? -9.872 -7.581 -8.859 1.00 96.12 77 ASP A C 1
ATOM 602 O O . ASP A 1 77 ? -10.109 -6.608 -9.579 1.00 96.12 77 ASP A O 1
ATOM 606 N N . ILE A 1 78 ? -8.656 -8.086 -8.696 1.00 95.69 78 ILE A N 1
ATOM 607 C CA . ILE A 1 78 ? -7.461 -7.549 -9.325 1.00 95.69 78 ILE A CA 1
ATOM 608 C C . ILE A 1 78 ? -6.686 -8.647 -10.041 1.00 95.69 78 ILE A C 1
ATOM 610 O O . ILE A 1 78 ? -6.792 -9.838 -9.730 1.00 95.69 78 ILE A O 1
ATOM 614 N N . LYS A 1 79 ? -5.868 -8.216 -10.995 1.00 93.88 79 LYS A N 1
ATOM 615 C CA . LYS A 1 79 ? -4.857 -9.048 -11.637 1.00 93.88 79 LYS A CA 1
ATOM 616 C C . LYS A 1 79 ? -3.525 -8.937 -10.911 1.00 93.88 79 LYS A C 1
ATOM 618 O O . LYS A 1 79 ? -3.257 -7.947 -10.226 1.00 93.88 79 LYS A O 1
ATOM 623 N N . LYS A 1 80 ? -2.683 -9.954 -11.082 1.00 93.44 80 LYS A N 1
ATOM 624 C CA . LYS A 1 80 ? -1.282 -9.919 -10.669 1.00 93.44 80 LYS A CA 1
ATOM 625 C C . LYS A 1 80 ? -0.606 -8.657 -11.217 1.00 93.44 80 LYS A C 1
ATOM 627 O O . LYS A 1 80 ? -0.732 -8.346 -12.398 1.00 93.44 80 LYS A O 1
ATOM 632 N N . GLY A 1 81 ? 0.162 -7.981 -10.367 1.00 92.44 81 GLY A N 1
ATOM 633 C CA . GLY A 1 81 ? 0.884 -6.757 -10.704 1.00 92.44 81 GLY A CA 1
ATOM 634 C C . GLY A 1 81 ? 0.532 -5.593 -9.785 1.00 92.44 81 GLY A C 1
ATOM 635 O O . GLY A 1 81 ? 0.101 -5.774 -8.645 1.00 92.44 81 GLY A O 1
ATOM 636 N N . TRP A 1 82 ? 0.761 -4.378 -10.272 1.00 93.44 82 TRP A N 1
ATOM 637 C CA . TRP A 1 82 ? 0.481 -3.162 -9.519 1.00 93.44 82 TRP A CA 1
ATOM 638 C C . TRP A 1 82 ? -0.982 -2.757 -9.650 1.00 93.44 82 TRP A C 1
ATOM 640 O O . TRP A 1 82 ? -1.473 -2.485 -10.739 1.00 93.44 82 TRP A O 1
ATOM 650 N N . THR A 1 83 ? -1.664 -2.667 -8.512 1.00 95.00 83 THR A N 1
ATOM 651 C CA . THR A 1 83 ? -2.970 -2.020 -8.401 1.00 95.00 83 THR A CA 1
ATOM 652 C C . THR A 1 83 ? -2.780 -0.617 -7.854 1.00 95.00 83 THR A C 1
ATOM 654 O O . THR A 1 83 ? -2.170 -0.437 -6.798 1.00 95.00 83 THR A O 1
ATOM 657 N N . PHE A 1 84 ? -3.331 0.364 -8.560 1.00 94.31 84 PHE A N 1
ATOM 658 C CA . PHE A 1 84 ? -3.348 1.765 -8.164 1.00 94.31 84 PHE A CA 1
ATOM 659 C C . PHE A 1 84 ? -4.780 2.203 -7.865 1.00 94.31 84 PHE A C 1
ATOM 661 O O . PHE A 1 84 ? -5.696 1.881 -8.620 1.00 94.31 84 PHE A O 1
ATOM 668 N N . LEU A 1 85 ? -4.968 2.956 -6.784 1.00 93.62 85 LEU A N 1
ATOM 669 C CA . LEU A 1 85 ? -6.252 3.539 -6.412 1.00 93.62 85 LEU A CA 1
ATOM 670 C C . LEU A 1 85 ? -6.064 5.014 -6.077 1.00 93.62 85 LEU A C 1
ATOM 672 O O . LEU A 1 85 ? -5.154 5.377 -5.332 1.00 93.62 85 LEU A O 1
ATOM 676 N N . SER A 1 86 ? -7.008 5.843 -6.520 1.00 92.25 86 SER A N 1
ATOM 677 C CA . SER A 1 86 ? -7.083 7.267 -6.168 1.00 92.25 86 SER A CA 1
ATOM 678 C C . SER A 1 86 ? -7.437 7.527 -4.694 1.00 92.25 86 SER A C 1
ATOM 680 O O . SER A 1 86 ? -7.595 8.673 -4.285 1.00 92.25 86 SER A O 1
ATOM 682 N N . GLU A 1 87 ? -7.584 6.475 -3.890 1.00 92.19 87 GLU A N 1
ATOM 683 C CA . GLU A 1 87 ? -7.827 6.547 -2.452 1.00 92.19 87 GLU A CA 1
ATOM 684 C C . GLU A 1 87 ? -6.524 6.840 -1.692 1.00 92.19 87 GLU A C 1
ATOM 686 O O . GLU A 1 87 ? -5.438 6.422 -2.099 1.00 92.19 87 GLU A O 1
ATOM 691 N N . THR A 1 88 ? -6.615 7.509 -0.543 1.00 94.12 88 THR A N 1
ATOM 692 C CA . THR A 1 88 ? -5.455 7.963 0.251 1.00 94.12 88 THR A CA 1
ATOM 693 C C . THR A 1 88 ? -5.218 7.132 1.518 1.00 94.12 88 THR A C 1
ATOM 695 O O . THR A 1 88 ? -4.722 7.624 2.533 1.00 94.12 88 THR A O 1
ATOM 698 N N . PHE A 1 89 ? -5.541 5.835 1.479 1.00 93.12 89 PHE A N 1
ATOM 699 C CA . PHE A 1 89 ? -5.422 4.923 2.625 1.00 93.12 89 PHE A CA 1
ATOM 700 C C . PHE A 1 89 ? -4.049 4.921 3.329 1.00 93.12 89 PHE A C 1
ATOM 702 O O . PHE A 1 89 ? -4.043 4.926 4.559 1.00 93.12 89 PHE A O 1
ATOM 709 N N . PRO A 1 90 ? -2.886 4.993 2.640 1.00 91.94 90 PRO A N 1
ATOM 710 C CA . PRO A 1 90 ? -1.576 5.055 3.299 1.00 91.94 90 PRO A CA 1
ATOM 711 C C . PRO A 1 90 ? -1.343 6.289 4.185 1.00 91.94 90 PRO A C 1
ATOM 713 O O . PRO A 1 90 ? -0.335 6.354 4.899 1.00 91.94 90 PRO A O 1
ATOM 716 N N . VAL A 1 91 ? -2.186 7.318 4.066 1.00 90.50 91 VAL A N 1
ATOM 717 C CA . VAL A 1 91 ? -2.101 8.543 4.870 1.00 90.50 91 VAL A CA 1
ATOM 718 C C . VAL A 1 91 ? -2.817 8.358 6.210 1.00 90.50 91 VAL A C 1
ATOM 720 O O . VAL A 1 91 ? -2.364 8.888 7.224 1.00 90.50 91 VAL A O 1
ATOM 723 N N . TYR A 1 92 ? -3.887 7.560 6.245 1.00 87.06 92 TYR A N 1
ATOM 724 C CA . TYR A 1 92 ? -4.709 7.355 7.434 1.00 87.06 92 TYR A CA 1
ATOM 725 C C . TYR A 1 92 ? -4.347 6.053 8.152 1.00 87.06 92 TYR A C 1
ATOM 727 O O . TYR A 1 92 ? -4.502 4.952 7.624 1.00 87.06 92 TYR A O 1
ATOM 735 N N . GLN A 1 93 ? -3.894 6.170 9.400 1.00 86.38 93 GLN A N 1
ATOM 736 C CA . GLN A 1 93 ? -3.607 5.005 10.236 1.00 86.38 93 GLN A CA 1
ATOM 737 C C . GLN A 1 93 ? -4.888 4.210 10.523 1.00 86.38 93 GLN A C 1
ATOM 739 O O . GLN A 1 93 ? -5.915 4.788 10.866 1.00 86.38 93 GLN A O 1
ATOM 744 N N . GLY A 1 94 ? -4.816 2.882 10.416 1.00 90.75 94 GLY A N 1
ATOM 745 C CA . GLY A 1 94 ? -5.943 1.973 10.663 1.00 90.75 94 GLY A CA 1
ATOM 746 C C . GLY A 1 94 ? -6.441 1.241 9.418 1.00 90.75 94 GLY A C 1
ATOM 747 O O . GLY A 1 94 ? -7.130 0.234 9.558 1.00 90.75 94 GLY A O 1
ATOM 748 N N . TRP A 1 95 ? -6.069 1.677 8.211 1.00 95.00 95 TRP A N 1
ATOM 749 C CA . TRP A 1 95 ? -6.325 0.890 7.004 1.00 95.00 95 TRP A CA 1
ATOM 750 C C . TRP A 1 95 ? -5.420 -0.335 6.938 1.00 95.00 95 TRP A C 1
ATOM 752 O O . TRP A 1 95 ? -4.208 -0.261 7.143 1.00 95.00 95 TRP A O 1
ATOM 762 N N . THR A 1 96 ? -6.026 -1.466 6.606 1.00 95.94 96 THR A N 1
ATOM 763 C CA . THR A 1 96 ? -5.338 -2.727 6.339 1.00 95.94 96 THR A CA 1
ATOM 764 C C . THR A 1 96 ? -5.805 -3.278 5.002 1.00 95.94 96 THR A C 1
ATOM 766 O O . THR A 1 96 ? -6.939 -3.030 4.597 1.00 95.94 96 THR A O 1
ATOM 769 N N . ALA A 1 97 ? -4.929 -4.003 4.307 1.00 97.06 97 ALA A N 1
ATOM 770 C CA . ALA A 1 97 ? -5.244 -4.631 3.032 1.00 97.06 97 ALA A CA 1
ATOM 771 C C . ALA A 1 97 ? -4.956 -6.130 3.084 1.00 97.06 97 ALA A C 1
ATOM 773 O O . ALA A 1 97 ? -3.992 -6.577 3.715 1.00 97.06 97 ALA A O 1
ATOM 774 N N . LYS A 1 98 ? -5.798 -6.908 2.407 1.00 97.75 98 LYS A N 1
ATOM 775 C CA . LYS A 1 98 ? -5.657 -8.355 2.263 1.00 97.75 98 LYS A CA 1
ATOM 776 C C . LYS A 1 98 ? -5.905 -8.765 0.818 1.00 97.75 98 LYS A C 1
ATOM 778 O O . LYS A 1 98 ? -6.930 -8.398 0.255 1.00 97.75 98 LYS A O 1
ATOM 783 N N . LEU A 1 99 ? -5.009 -9.570 0.260 1.00 97.62 99 LEU A N 1
ATOM 784 C CA . LEU A 1 99 ? -5.189 -10.243 -1.024 1.00 97.62 99 LEU A CA 1
ATOM 785 C C . LEU A 1 99 ? -5.499 -11.713 -0.755 1.00 97.62 99 LEU A C 1
ATOM 787 O O . LEU A 1 99 ? -4.712 -12.385 -0.086 1.00 97.62 99 LEU A O 1
ATOM 791 N N . ASN A 1 100 ? -6.656 -12.201 -1.206 1.00 96.81 100 ASN A N 1
ATOM 792 C CA . ASN A 1 100 ? -7.101 -13.580 -0.956 1.00 96.81 100 ASN A CA 1
ATOM 793 C C . ASN A 1 100 ? -7.021 -13.968 0.540 1.00 96.81 100 ASN A C 1
ATOM 795 O O . ASN A 1 100 ? -6.613 -15.067 0.913 1.00 96.81 100 ASN A O 1
ATOM 799 N N . GLY A 1 101 ? -7.346 -13.018 1.425 1.00 95.94 101 GLY A N 1
ATOM 800 C CA . GLY A 1 101 ? -7.287 -13.184 2.882 1.00 95.94 101 GLY A CA 1
ATOM 801 C C . GLY A 1 101 ? -5.897 -13.021 3.516 1.00 95.94 101 GLY A C 1
ATOM 802 O O . GLY A 1 101 ? -5.813 -12.876 4.738 1.00 95.94 101 GLY A O 1
ATOM 803 N N . LYS A 1 102 ? -4.816 -12.971 2.728 1.00 96.88 102 LYS A N 1
ATOM 804 C CA . LYS A 1 102 ? -3.443 -12.783 3.223 1.00 96.88 102 LYS A CA 1
ATOM 805 C C . LYS A 1 102 ? -3.099 -11.293 3.332 1.00 96.88 102 LYS A C 1
ATOM 807 O O . LYS A 1 102 ? -3.388 -10.553 2.393 1.00 96.88 102 LYS A O 1
ATOM 812 N N . PRO A 1 103 ? -2.476 -10.828 4.431 1.00 96.69 103 PRO A N 1
ATOM 813 C CA . PRO A 1 103 ? -2.085 -9.429 4.574 1.00 96.69 103 PRO A CA 1
ATOM 814 C C . PRO A 1 103 ? -1.144 -8.975 3.456 1.00 96.69 103 PRO A C 1
ATOM 816 O O . PRO A 1 103 ? -0.156 -9.645 3.161 1.00 96.69 103 PRO A O 1
ATOM 819 N N . VAL A 1 104 ? -1.428 -7.809 2.880 1.00 96.31 104 VAL A N 1
ATOM 820 C CA . VAL A 1 104 ? -0.559 -7.151 1.899 1.00 96.31 104 VAL A CA 1
ATOM 821 C C . VAL A 1 104 ? -0.268 -5.720 2.325 1.00 96.31 104 VAL A C 1
ATOM 823 O O . VAL A 1 104 ? -1.050 -5.077 3.027 1.00 96.31 104 VAL A O 1
ATOM 826 N N . LYS A 1 105 ? 0.901 -5.220 1.925 1.00 95.19 105 LYS A N 1
ATOM 827 C CA . LYS A 1 105 ? 1.339 -3.874 2.284 1.00 95.19 105 LYS A CA 1
ATOM 828 C C . LYS A 1 105 ? 0.620 -2.844 1.418 1.00 95.19 105 LYS A C 1
ATOM 830 O O . LYS A 1 105 ? 0.645 -2.938 0.194 1.00 95.19 105 LYS A O 1
ATOM 835 N N . ILE A 1 106 ? 0.051 -1.836 2.071 1.00 95.69 106 ILE A N 1
ATOM 836 C CA . ILE A 1 106 ? -0.450 -0.628 1.420 1.00 95.69 106 ILE A CA 1
ATOM 837 C C . ILE A 1 106 ? 0.746 0.311 1.218 1.00 95.69 106 ILE A C 1
ATOM 839 O O . ILE A 1 106 ? 1.434 0.676 2.174 1.00 95.69 106 ILE A O 1
ATOM 843 N N . LEU A 1 107 ? 1.027 0.651 -0.033 1.00 94.62 107 LEU A N 1
ATOM 844 C CA . LEU A 1 107 ? 2.131 1.506 -0.454 1.00 94.62 107 LEU A CA 1
ATOM 845 C C . LEU A 1 107 ? 1.606 2.855 -0.941 1.00 94.62 107 LEU A C 1
ATOM 847 O O . LEU A 1 107 ? 0.433 2.994 -1.282 1.00 94.62 107 LEU A O 1
ATOM 851 N N . ARG A 1 108 ? 2.493 3.850 -0.964 1.00 94.12 108 ARG A N 1
ATOM 852 C CA . ARG A 1 108 ? 2.208 5.170 -1.526 1.00 94.12 108 ARG A CA 1
ATOM 853 C C . ARG A 1 108 ? 2.623 5.191 -2.986 1.00 94.12 108 ARG A C 1
ATOM 855 O O . ARG A 1 108 ? 3.779 4.902 -3.286 1.00 94.12 108 ARG A O 1
ATOM 862 N N . ALA A 1 109 ? 1.700 5.568 -3.855 1.00 90.81 109 ALA A N 1
ATOM 863 C CA . ALA A 1 109 ? 1.997 5.992 -5.213 1.00 90.81 109 ALA A CA 1
ATOM 864 C C . ALA A 1 109 ? 1.733 7.491 -5.330 1.00 90.81 109 ALA A C 1
ATOM 866 O O . ALA A 1 109 ? 0.798 8.000 -4.716 1.00 90.81 109 ALA A O 1
ATOM 867 N N . ASP A 1 110 ? 2.595 8.185 -6.074 1.00 88.19 110 ASP A N 1
ATOM 868 C CA . ASP A 1 110 ? 2.477 9.624 -6.340 1.00 88.19 110 ASP A CA 1
ATOM 869 C C . ASP A 1 110 ? 2.146 10.444 -5.067 1.00 88.19 110 ASP A C 1
ATOM 871 O O . ASP A 1 110 ? 1.165 11.174 -4.944 1.00 88.19 110 ASP A O 1
ATOM 875 N N . GLY A 1 111 ? 2.957 10.206 -4.030 1.00 88.81 111 GLY A N 1
ATOM 876 C CA . GLY A 1 111 ? 2.871 10.867 -2.728 1.00 88.81 111 GLY A CA 1
ATOM 877 C C . GLY A 1 111 ? 1.788 10.315 -1.797 1.00 88.81 111 GLY A C 1
ATOM 878 O O . GLY A 1 111 ? 2.116 9.834 -0.709 1.00 88.81 111 GLY A O 1
ATOM 879 N N . ILE A 1 112 ? 0.515 10.397 -2.193 1.00 91.56 112 ILE A N 1
ATOM 880 C CA . ILE A 1 112 ? -0.631 10.162 -1.292 1.00 91.56 112 ILE A CA 1
ATOM 881 C C . ILE A 1 112 ? -1.553 9.019 -1.711 1.00 91.56 112 ILE A C 1
ATOM 883 O O . ILE A 1 112 ? -2.314 8.533 -0.873 1.00 91.56 112 ILE A O 1
ATOM 887 N N . PHE A 1 113 ? -1.501 8.589 -2.969 1.00 95.75 113 PHE A N 1
ATOM 888 C CA . PHE A 1 113 ? -2.409 7.575 -3.487 1.00 95.75 113 PHE A CA 1
ATOM 889 C C . PHE A 1 113 ? -2.011 6.175 -3.044 1.00 95.75 113 PHE A C 1
ATOM 891 O O . PHE A 1 113 ? -0.882 5.910 -2.620 1.00 95.75 113 PHE A O 1
ATOM 898 N N . THR A 1 114 ? -2.965 5.261 -3.141 1.00 95.75 114 THR A N 1
ATOM 899 C CA . THR A 1 114 ? -2.786 3.884 -2.705 1.00 95.75 114 THR A CA 1
ATOM 900 C C . THR A 1 114 ? -2.222 3.048 -3.840 1.00 95.75 114 THR A C 1
ATOM 902 O O . THR A 1 114 ? -2.780 3.003 -4.934 1.00 95.75 114 THR A O 1
ATOM 905 N N . ALA A 1 115 ? -1.155 2.316 -3.546 1.00 95.81 115 ALA A N 1
ATOM 906 C CA . ALA A 1 115 ? -0.658 1.244 -4.389 1.00 95.81 115 ALA A CA 1
ATOM 907 C C . ALA A 1 115 ? -0.565 -0.063 -3.607 1.00 95.81 115 ALA A C 1
ATOM 909 O O . ALA A 1 115 ? -0.196 -0.085 -2.432 1.00 95.81 115 ALA A O 1
ATOM 910 N N . VAL A 1 116 ? -0.870 -1.169 -4.274 1.00 96.31 116 VAL A N 1
ATOM 911 C CA . VAL A 1 116 ? -0.675 -2.522 -3.752 1.00 96.31 116 VAL A CA 1
ATOM 912 C C . VAL A 1 116 ? -0.053 -3.363 -4.856 1.00 96.31 116 VAL A C 1
ATOM 914 O O . VAL A 1 116 ? -0.518 -3.340 -5.992 1.00 96.31 116 VAL A O 1
ATOM 917 N N . TYR A 1 117 ? 0.996 -4.111 -4.519 1.00 95.44 117 TYR A N 1
ATOM 918 C CA . TYR A 1 117 ? 1.550 -5.115 -5.419 1.00 95.44 117 TYR A CA 1
ATOM 919 C C . TYR A 1 117 ? 0.914 -6.471 -5.130 1.00 95.44 117 TYR A C 1
ATOM 921 O O . TYR A 1 117 ? 1.041 -6.999 -4.021 1.00 95.44 117 TYR A O 1
ATOM 929 N N . ALA A 1 118 ? 0.254 -7.034 -6.132 1.00 94.75 118 ALA A N 1
ATOM 930 C CA . ALA A 1 118 ? -0.369 -8.340 -6.080 1.00 94.75 118 ALA A CA 1
ATOM 931 C C . ALA A 1 118 ? 0.537 -9.386 -6.724 1.00 94.75 118 ALA A C 1
ATOM 933 O O . ALA A 1 118 ? 0.912 -9.283 -7.890 1.00 94.75 118 ALA A O 1
ATOM 934 N N . THR A 1 119 ? 0.888 -10.416 -5.960 1.00 92.69 119 THR A N 1
ATOM 935 C CA . THR A 1 119 ? 1.713 -11.530 -6.450 1.00 92.69 119 THR A CA 1
ATOM 936 C C . THR A 1 119 ? 0.926 -12.520 -7.309 1.00 92.69 119 THR A C 1
ATOM 938 O O . THR A 1 119 ? 1.529 -13.300 -8.043 1.00 92.69 119 THR A O 1
ATOM 941 N N . GLU A 1 120 ? -0.401 -12.481 -7.217 1.00 94.94 120 GLU A N 1
ATOM 942 C CA . GLU A 1 120 ? -1.360 -13.375 -7.863 1.00 94.94 120 GLU A CA 1
ATOM 943 C C . GLU A 1 120 ? -2.671 -12.625 -8.143 1.00 94.94 120 GLU A C 1
ATOM 945 O O . GLU A 1 120 ? -2.921 -11.572 -7.551 1.00 94.94 120 GLU A O 1
ATOM 950 N N . ASP A 1 121 ? -3.497 -13.171 -9.034 1.00 96.06 121 ASP A N 1
ATOM 951 C CA . ASP A 1 121 ? -4.867 -12.703 -9.249 1.00 96.06 121 ASP A CA 1
ATOM 952 C C . ASP A 1 121 ? -5.728 -12.968 -8.002 1.00 96.06 121 ASP A C 1
ATOM 954 O O . ASP A 1 121 ? -5.504 -13.929 -7.255 1.00 96.06 121 ASP A O 1
ATOM 958 N N . GLY A 1 122 ? -6.764 -12.156 -7.803 1.00 95.75 122 GLY A N 1
ATOM 959 C CA . GLY A 1 122 ? -7.802 -12.465 -6.824 1.00 95.75 122 GLY A CA 1
ATOM 960 C C . GLY A 1 122 ? -8.458 -11.249 -6.193 1.00 95.75 122 GLY A C 1
ATOM 961 O O . GLY A 1 122 ? -8.394 -10.142 -6.724 1.00 95.75 122 GLY A O 1
ATOM 962 N N . LYS A 1 123 ? -9.091 -11.471 -5.037 1.00 96.88 123 LYS A N 1
ATOM 963 C CA . LYS A 1 123 ? -9.878 -10.449 -4.342 1.00 96.88 123 LYS A CA 1
ATOM 964 C C . LYS A 1 123 ? -8.983 -9.640 -3.409 1.00 96.88 123 LYS A C 1
ATOM 966 O O . LYS A 1 123 ? -8.470 -10.164 -2.412 1.00 96.88 123 LYS A O 1
ATOM 971 N N . LEU A 1 124 ? -8.824 -8.357 -3.717 1.00 97.50 124 LEU A N 1
ATOM 972 C CA . LEU A 1 124 ? -8.186 -7.372 -2.854 1.00 97.50 124 LEU A CA 1
ATOM 973 C C . LEU A 1 124 ? -9.254 -6.687 -2.003 1.00 97.50 124 LEU A C 1
ATOM 975 O O . LEU A 1 124 ? -10.186 -6.073 -2.519 1.00 97.50 124 LEU A O 1
ATOM 979 N N . GLY A 1 125 ? -9.110 -6.802 -0.687 1.00 96.94 125 GLY A N 1
ATOM 980 C CA . GLY A 1 125 ? -9.977 -6.162 0.293 1.00 96.94 125 GLY A CA 1
ATOM 981 C C . GLY A 1 125 ? -9.205 -5.180 1.160 1.00 96.94 125 GLY A C 1
ATOM 982 O O . GLY A 1 125 ? -8.120 -5.496 1.648 1.00 96.94 125 GLY A O 1
ATOM 983 N N . PHE A 1 126 ? -9.796 -4.018 1.394 1.00 97.00 126 PHE A N 1
ATOM 984 C CA . PHE A 1 126 ? -9.356 -3.018 2.352 1.00 97.00 126 PHE A CA 1
ATOM 985 C C . PHE A 1 126 ? -10.362 -2.927 3.490 1.00 97.00 126 PHE A C 1
ATOM 987 O O . PHE A 1 126 ? -11.570 -2.990 3.262 1.00 97.00 126 PHE A O 1
ATOM 994 N N . GLU A 1 127 ? -9.860 -2.754 4.706 1.00 95.75 127 GLU A N 1
ATOM 995 C CA . GLU A 1 127 ? -10.674 -2.616 5.910 1.00 95.75 127 GLU A CA 1
ATOM 996 C C . GLU A 1 127 ? -10.050 -1.579 6.846 1.00 95.75 127 GLU A C 1
ATOM 998 O O . GLU A 1 127 ? -8.844 -1.620 7.120 1.00 95.75 127 GLU A O 1
ATOM 1003 N N . TYR A 1 128 ? -10.877 -0.663 7.344 1.00 94.38 128 TYR A N 1
ATOM 1004 C CA . TYR A 1 128 ? -10.486 0.391 8.264 1.00 94.38 128 TYR A CA 1
ATOM 1005 C C . TYR A 1 128 ? -10.801 0.010 9.711 1.00 94.38 128 TYR A C 1
ATOM 1007 O O . TYR A 1 128 ? -11.955 -0.094 10.120 1.00 94.38 128 TYR A O 1
ATOM 1015 N N . LYS A 1 129 ? -9.748 -0.158 10.511 1.00 89.94 129 LYS A N 1
ATOM 1016 C CA . LYS A 1 129 ? -9.810 -0.476 11.940 1.00 89.94 129 LYS A CA 1
ATOM 1017 C C . LYS A 1 129 ? -8.999 0.549 12.736 1.00 89.94 129 LYS A C 1
ATOM 1019 O O . LYS A 1 129 ? -7.816 0.322 13.003 1.00 89.94 129 LYS A O 1
ATOM 1024 N N . PRO A 1 130 ? -9.600 1.693 13.114 1.00 87.81 130 PRO A N 1
ATOM 1025 C CA . PRO A 1 130 ? -8.899 2.726 13.863 1.00 87.81 130 PRO A CA 1
ATOM 1026 C C . PRO A 1 130 ? -8.564 2.236 15.272 1.00 87.81 130 PRO A C 1
ATOM 1028 O O . PRO A 1 130 ? -9.446 1.871 16.051 1.00 87.81 130 PRO A O 1
ATOM 1031 N N . THR A 1 131 ? -7.287 2.299 15.638 1.00 84.38 131 THR A N 1
ATOM 1032 C CA . THR A 1 131 ? -6.810 1.932 16.981 1.00 84.38 131 THR A CA 1
ATOM 1033 C C . THR A 1 131 ? -7.458 2.784 18.074 1.00 84.38 131 THR A C 1
ATOM 1035 O O . THR A 1 131 ? -7.791 2.273 19.144 1.00 84.38 131 THR A O 1
ATOM 1038 N N . SER A 1 132 ? -7.720 4.064 17.789 1.00 86.25 132 SER A N 1
ATOM 1039 C CA . SER A 1 132 ? -8.378 4.997 18.709 1.00 86.25 132 SER A CA 1
ATOM 1040 C C . SER A 1 132 ? -9.779 4.552 19.124 1.00 86.25 132 SER A C 1
ATOM 1042 O O . SER A 1 132 ? -10.175 4.808 20.258 1.00 86.25 132 SER A O 1
ATOM 1044 N N . PHE A 1 133 ? -10.522 3.865 18.249 1.00 87.50 133 PHE A N 1
ATOM 1045 C CA . PHE A 1 133 ? -11.861 3.380 18.587 1.00 87.50 133 PHE A CA 1
ATOM 1046 C C . PHE A 1 133 ? -11.798 2.284 19.654 1.00 87.50 133 PHE A C 1
ATOM 1048 O O . PHE A 1 133 ? -12.504 2.360 20.658 1.00 87.50 133 PHE A O 1
ATOM 1055 N N . SER A 1 134 ? -10.892 1.317 19.492 1.00 87.62 134 SER A N 1
ATOM 1056 C CA . SER A 1 134 ? -10.675 0.253 20.478 1.00 87.62 134 SER A CA 1
ATOM 1057 C C . SER A 1 134 ? -10.207 0.803 21.828 1.00 87.62 134 SER A C 1
ATOM 1059 O O . SER A 1 134 ? -10.666 0.349 22.874 1.00 87.62 134 SER A O 1
ATOM 1061 N N . ILE A 1 135 ? -9.330 1.814 21.814 1.00 92.38 135 ILE A N 1
ATOM 1062 C CA . ILE A 1 135 ? -8.867 2.491 23.035 1.00 92.38 135 ILE A CA 1
ATOM 1063 C C . ILE A 1 135 ? -10.026 3.228 23.717 1.00 92.38 135 ILE A C 1
ATOM 1065 O O . ILE A 1 135 ? -10.216 3.090 24.924 1.00 92.38 135 ILE A O 1
ATOM 1069 N N . GLY A 1 136 ? -10.827 3.975 22.952 1.00 94.19 136 GLY A N 1
ATOM 1070 C CA . GLY A 1 136 ? -11.993 4.688 23.471 1.00 94.19 136 GLY A CA 1
ATOM 1071 C C . GLY A 1 136 ? -13.005 3.744 24.117 1.00 94.19 136 GLY A C 1
ATOM 1072 O O . GLY A 1 136 ? -13.440 3.992 25.238 1.00 94.19 136 GLY A O 1
ATOM 1073 N N . LEU A 1 137 ? -13.304 2.618 23.463 1.00 95.00 137 LEU A N 1
ATOM 1074 C CA . LEU A 1 137 ? -14.213 1.601 23.991 1.00 95.00 137 LEU A CA 1
ATOM 1075 C C . LEU A 1 137 ? -13.725 1.026 25.330 1.00 95.00 137 LEU A C 1
ATOM 1077 O O . LEU A 1 137 ? -14.523 0.852 26.251 1.00 95.00 137 LEU A O 1
ATOM 1081 N N . LEU A 1 138 ? -12.419 0.778 25.461 1.00 96.81 138 LEU A N 1
ATOM 1082 C CA . LEU A 1 138 ? -11.817 0.297 26.705 1.00 96.81 138 LEU A CA 1
ATOM 1083 C C . LEU A 1 138 ? -11.952 1.332 27.830 1.00 96.81 138 LEU A C 1
ATOM 1085 O O . LEU A 1 138 ? -12.386 0.988 28.929 1.00 96.81 138 LEU A O 1
ATOM 1089 N N . ILE A 1 139 ? -11.635 2.602 27.553 1.00 97.62 139 ILE A N 1
ATOM 1090 C CA . ILE A 1 139 ? -11.761 3.693 28.532 1.00 97.62 139 ILE A CA 1
ATOM 1091 C C . ILE A 1 139 ? -13.222 3.858 28.968 1.00 97.62 139 ILE A C 1
ATOM 1093 O O . ILE A 1 139 ? -13.500 3.932 30.166 1.00 97.62 139 ILE A O 1
ATOM 1097 N N . SER A 1 140 ? -14.164 3.868 28.020 1.00 97.56 140 SER A N 1
ATOM 1098 C CA . SER A 1 140 ? -15.597 3.955 28.314 1.00 97.56 140 SER A CA 1
ATOM 1099 C C . SER A 1 140 ? -16.085 2.770 29.148 1.00 97.56 140 SER A C 1
ATOM 1101 O O . SER A 1 140 ? -16.841 2.970 30.098 1.00 97.56 140 SER A O 1
ATOM 1103 N N . GLY A 1 141 ? -15.621 1.554 28.848 1.00 97.69 141 GLY A N 1
ATOM 1104 C CA . GLY A 1 141 ? -15.940 0.359 29.629 1.00 97.69 141 GLY A CA 1
ATOM 1105 C C . GLY A 1 141 ? -15.444 0.447 31.074 1.00 97.69 141 GLY A C 1
ATOM 1106 O O . GLY A 1 141 ? -16.198 0.154 32.002 1.00 97.69 141 GLY A O 1
ATOM 1107 N N . LEU A 1 142 ? -14.20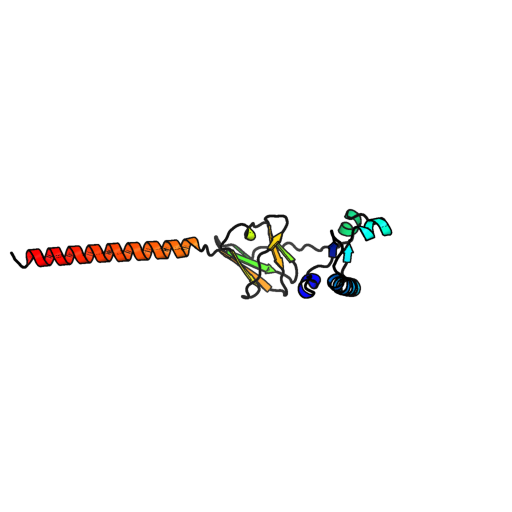9 0.916 31.283 1.00 98.19 142 LEU A N 1
ATOM 1108 C CA . LEU A 1 142 ? -13.653 1.126 32.624 1.00 98.19 142 LEU A CA 1
ATOM 1109 C C . LEU A 1 142 ? -14.415 2.205 33.398 1.00 98.19 142 LEU A C 1
ATOM 1111 O O . LEU A 1 142 ? -14.766 1.993 34.558 1.00 98.19 142 LEU A O 1
ATOM 1115 N N . ALA A 1 143 ? -14.710 3.338 32.758 1.00 97.94 143 ALA A N 1
ATOM 1116 C CA . ALA A 1 143 ? -15.478 4.415 33.374 1.00 97.94 143 ALA A CA 1
ATOM 1117 C C . ALA A 1 143 ? -16.868 3.927 33.805 1.00 97.94 143 ALA A C 1
ATOM 1119 O O . ALA A 1 143 ? -17.275 4.145 34.945 1.00 97.94 143 ALA A O 1
ATOM 1120 N N . PHE A 1 144 ? -17.559 3.192 32.928 1.00 98.00 144 PHE A N 1
ATOM 1121 C CA . PHE A 1 144 ? -18.861 2.607 33.231 1.00 98.00 144 PHE A CA 1
ATOM 1122 C C . PHE A 1 144 ? -18.797 1.632 34.413 1.00 98.00 144 PHE A C 1
ATOM 1124 O O . PHE A 1 144 ? -19.616 1.725 35.327 1.00 98.00 144 PHE A O 1
ATOM 1131 N N . ALA A 1 145 ? -17.802 0.740 34.444 1.00 97.81 145 ALA A N 1
ATOM 1132 C CA . ALA A 1 145 ? -17.619 -0.210 35.539 1.00 97.81 145 ALA A CA 1
ATOM 1133 C C . ALA A 1 145 ? -17.372 0.491 36.886 1.00 97.81 145 ALA A C 1
ATOM 1135 O O . ALA A 1 145 ? -17.968 0.113 37.897 1.00 97.81 145 ALA A O 1
ATOM 1136 N N . ILE A 1 146 ? -16.549 1.547 36.902 1.00 97.81 146 ILE A N 1
ATOM 1137 C CA . ILE A 1 146 ? -16.286 2.349 38.105 1.00 97.81 146 ILE A CA 1
ATOM 1138 C C . ILE A 1 146 ? -17.564 3.057 38.568 1.00 97.81 146 ILE A C 1
ATOM 1140 O O . ILE A 1 146 ? -17.924 2.964 39.743 1.00 97.81 146 ILE A O 1
ATOM 1144 N N . SER A 1 147 ? -18.282 3.729 37.664 1.00 96.88 147 SER A N 1
ATOM 1145 C CA . SER A 1 147 ? -19.533 4.420 37.997 1.00 96.88 147 SER A CA 1
ATOM 1146 C C . SER A 1 147 ? -20.601 3.458 38.522 1.00 96.88 147 SER A C 1
ATOM 1148 O O . SER A 1 147 ? -21.237 3.746 39.536 1.00 96.88 147 SER A O 1
ATOM 1150 N N . ALA A 1 148 ? -20.764 2.292 37.892 1.00 96.75 148 ALA A N 1
ATOM 1151 C CA . ALA A 1 148 ? -21.680 1.255 38.357 1.00 96.75 148 ALA A CA 1
ATOM 1152 C C . ALA A 1 148 ? -21.275 0.718 39.741 1.00 96.75 148 ALA A C 1
ATOM 1154 O O . ALA A 1 148 ? -22.121 0.603 40.630 1.00 96.75 148 ALA A O 1
ATOM 1155 N N . GLY A 1 149 ? -19.981 0.459 39.960 1.00 96.62 149 GLY A N 1
ATOM 1156 C CA . GLY A 1 149 ? -19.447 0.028 41.254 1.00 96.62 149 GLY A CA 1
ATOM 1157 C C . GLY A 1 149 ? -19.709 1.040 42.372 1.00 96.62 149 GLY A C 1
ATOM 1158 O O . GLY A 1 149 ? -20.168 0.662 43.452 1.00 96.62 149 GLY A O 1
ATOM 1159 N N . LEU A 1 150 ? -19.500 2.333 42.101 1.00 95.94 150 LEU A N 1
ATOM 1160 C CA . LEU A 1 150 ? -19.787 3.417 43.044 1.00 95.94 150 LEU A CA 1
ATOM 1161 C C . LEU A 1 150 ? -21.281 3.515 43.376 1.00 95.94 150 LEU A C 1
ATOM 1163 O O . LEU A 1 150 ? -21.638 3.628 44.549 1.00 95.94 150 LEU A O 1
ATOM 1167 N N . LEU A 1 151 ? -22.165 3.424 42.378 1.00 95.25 151 LEU A N 1
ATOM 1168 C CA . LEU A 1 151 ? -23.615 3.448 42.601 1.00 95.25 151 LEU A CA 1
ATOM 1169 C C . LEU A 1 151 ? -24.082 2.271 43.469 1.00 95.25 151 LEU A C 1
ATOM 1171 O O . LEU A 1 151 ? -24.860 2.463 44.408 1.00 95.25 151 LEU A O 1
ATOM 1175 N N . LEU A 1 152 ? -23.574 1.063 43.207 1.00 94.00 152 LEU A N 1
ATOM 1176 C CA . LEU A 1 152 ? -23.873 -0.123 44.014 1.00 94.00 152 LEU A CA 1
ATOM 1177 C C . LEU A 1 152 ? -23.353 0.017 45.452 1.00 94.00 152 LEU A C 1
ATOM 1179 O O . LEU A 1 152 ? -24.060 -0.337 46.399 1.00 94.00 152 LEU A O 1
ATOM 1183 N N . TYR A 1 153 ? -22.150 0.567 45.628 1.00 93.38 153 TYR A N 1
ATOM 1184 C CA . TYR A 1 153 ? -21.564 0.829 46.942 1.00 93.38 153 TYR A CA 1
ATOM 1185 C C . TYR A 1 153 ? -22.399 1.828 47.759 1.00 93.38 153 TYR A C 1
ATOM 1187 O O . TYR A 1 153 ? -22.733 1.568 48.918 1.00 93.38 153 TYR A O 1
ATOM 1195 N N . ILE A 1 154 ? -22.811 2.942 47.144 1.00 92.50 154 ILE A N 1
ATOM 1196 C CA . ILE A 1 154 ? -23.642 3.965 47.795 1.00 92.50 154 ILE A CA 1
ATOM 1197 C C . ILE A 1 154 ? -25.006 3.390 48.200 1.00 92.50 154 ILE A C 1
ATOM 1199 O O . ILE A 1 154 ? -25.470 3.633 49.319 1.00 92.50 154 ILE A O 1
ATOM 1203 N N . ASN A 1 155 ? -25.645 2.605 47.328 1.00 83.75 155 ASN A N 1
ATOM 1204 C CA . ASN A 1 155 ? -26.949 2.007 47.621 1.00 83.75 155 ASN A CA 1
ATOM 1205 C C . ASN A 1 155 ? -26.887 0.978 48.758 1.00 83.75 155 ASN A C 1
ATOM 1207 O O . ASN A 1 155 ? -27.769 0.981 49.620 1.00 83.75 155 ASN A O 1
ATOM 1211 N N . LYS A 1 156 ? -25.825 0.161 48.835 1.00 81.75 156 LYS A N 1
ATOM 1212 C CA . LYS A 1 156 ? -25.603 -0.744 49.977 1.00 81.75 156 LYS A CA 1
ATOM 1213 C C . LYS A 1 156 ? -25.490 0.018 51.301 1.00 81.75 156 LYS A C 1
ATOM 1215 O O . LYS A 1 156 ? -26.145 -0.347 52.275 1.00 81.75 156 LYS A O 1
ATOM 1220 N N . ASN A 1 157 ? -24.726 1.110 51.328 1.00 73.75 157 ASN A N 1
ATOM 1221 C CA . ASN A 1 157 ? -24.543 1.909 52.543 1.00 73.75 157 ASN A CA 1
ATOM 1222 C C . ASN A 1 157 ? -25.821 2.641 52.986 1.00 73.75 157 ASN A C 1
ATOM 1224 O O . ASN A 1 157 ? -26.040 2.816 54.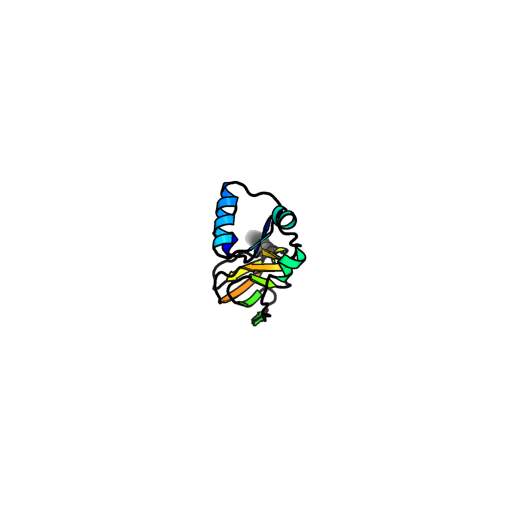186 1.00 73.75 157 ASN A O 1
ATOM 1228 N N . LYS A 1 158 ? -26.692 3.048 52.052 1.00 71.38 158 LYS A N 1
ATOM 1229 C CA . LYS A 1 158 ? -28.005 3.627 52.392 1.00 71.38 158 LYS A CA 1
ATOM 1230 C C . LYS A 1 158 ? -28.941 2.608 53.047 1.00 71.38 158 LYS A C 1
ATOM 1232 O O . LYS A 1 158 ? -29.583 2.948 54.037 1.00 71.38 158 LYS A O 1
ATOM 1237 N N . LEU A 1 159 ? -28.991 1.376 52.537 1.00 63.06 159 LEU A N 1
ATOM 1238 C CA . LEU A 1 159 ? -29.809 0.301 53.114 1.00 63.06 159 LEU A CA 1
ATOM 1239 C C . LEU A 1 159 ? -29.323 -0.095 54.516 1.00 63.06 159 LEU A C 1
ATOM 1241 O O . LEU A 1 159 ? -30.133 -0.225 55.429 1.00 63.06 159 LEU A O 1
ATOM 1245 N N . ALA A 1 160 ? -28.005 -0.188 54.719 1.00 61.28 160 ALA A N 1
ATOM 1246 C CA . ALA A 1 160 ? -27.42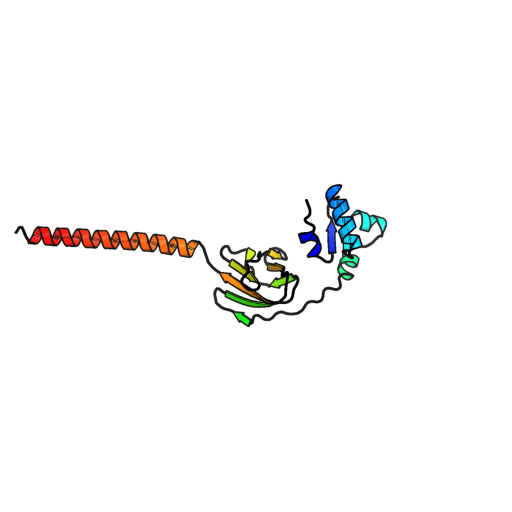8 -0.473 56.034 1.00 61.28 160 ALA A CA 1
ATOM 1247 C C . ALA A 1 160 ? -27.760 0.609 57.082 1.00 61.28 160 ALA A C 1
ATOM 1249 O O . ALA A 1 160 ? -28.023 0.288 58.237 1.00 61.28 160 ALA A O 1
ATOM 1250 N N . LYS A 1 161 ? -27.811 1.890 56.684 1.00 60.41 161 LYS A N 1
ATOM 1251 C CA . LYS A 1 161 ? -28.210 2.995 57.576 1.00 60.41 161 LYS A CA 1
ATOM 1252 C C . LYS A 1 161 ? -29.694 2.985 57.958 1.00 60.41 161 LYS A C 1
ATOM 1254 O O . LYS A 1 161 ? -30.025 3.490 59.024 1.00 60.41 161 LYS A O 1
ATOM 1259 N N . PHE A 1 162 ? -30.572 2.450 57.110 1.00 59.91 162 PHE A N 1
ATOM 1260 C CA . PHE A 1 162 ? -32.005 2.333 57.406 1.00 59.91 162 PHE A CA 1
ATOM 1261 C C . PHE A 1 162 ? -32.335 1.134 58.302 1.00 59.91 162 PHE A C 1
ATOM 1263 O O . PHE A 1 162 ? -33.297 1.203 59.050 1.00 59.91 162 PHE A O 1
ATOM 1270 N N . ALA A 1 163 ? -31.540 0.062 58.260 1.00 58.72 163 ALA A N 1
ATOM 1271 C CA . ALA A 1 163 ? -31.752 -1.127 59.089 1.00 58.72 163 ALA A CA 1
ATOM 1272 C C . ALA A 1 163 ? -31.327 -0.956 60.564 1.00 58.72 163 ALA A C 1
ATOM 1274 O O . ALA A 1 163 ? -31.641 -1.809 61.387 1.00 58.72 163 ALA A O 1
ATOM 1275 N N . TYR A 1 164 ? -30.599 0.115 60.896 1.00 55.00 164 TYR A N 1
ATOM 1276 C CA . TYR A 1 164 ? -30.071 0.386 62.242 1.00 55.00 164 TYR A CA 1
ATOM 1277 C C . TYR A 1 164 ? -30.822 1.508 62.984 1.00 55.00 164 TYR A C 1
ATOM 1279 O O . TYR A 1 164 ? -30.325 2.026 63.985 1.00 55.00 164 TYR A O 1
ATOM 1287 N N . LYS A 1 165 ? -31.985 1.919 62.472 1.00 48.41 165 LYS A N 1
ATOM 1288 C CA . LYS A 1 165 ? -32.850 2.952 63.048 1.00 48.41 165 LYS A CA 1
ATOM 1289 C C . LYS A 1 165 ? -34.227 2.368 63.321 1.00 48.41 165 LYS A C 1
ATOM 1291 O O . LYS A 1 165 ? -34.810 2.764 64.350 1.00 48.41 165 LYS A O 1
#

Radius of gyration: 27.77 Å; chains: 1; bounding box: 62×25×89 Å

Foldseek 3Di:
DDDLVNLVQDLEDEDPDDDDPVVVVSVVVSVVVNRYYHYPVCCVVVVQDPVNVVVVPPDDDDDWDWPDDDPFKTKTWDAAHKDWDQDQQVVDPQKWKDFVNHTWDFDDDPHGTTMTGHRGTGMMMIGGGDPVVVVVVVVVVVVVVVVVVVVVVVVVVVVVVVVVD

pLDDT: mean 87.16, std 10.45, range [48.41, 98.19]